Protein AF-A0AAV2TYH2-F1 (afdb_monomer_lite)

Sequence (175 aa):
MENHRVNGSSSYKFKSDSSIKLTSTITSRAVRVLGLIITVLILGEYVLPILYYYNWDVPARRQNYDEMRILLLSDPHVEGYSPALHHLNYILQYDSDRYLRDNFRRAVSEVDPELVVILDDLLDRGSIATDKEFVDSCARFREIFLTSHNVPVFEMRSKVTSTTQFLVFS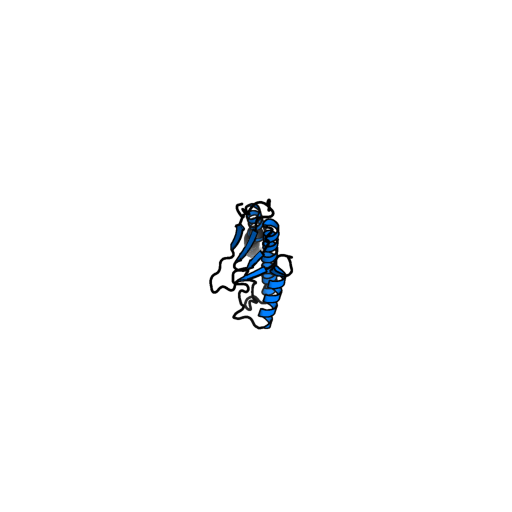YSGGQ

Organism: Calicophoron daubneyi (NCBI:txid300641)

Foldseek 3Di:
DDDDDDDPDDDPPPVVVVVVVVVVVVVVVVVVVVVVVVVVCCCVLPVVVVVCLVVPPADADDPDPQKAKEKEWEALAQEFADPVPNVCRVVVNVSSLVSSLVVVVSVCVGRVHQEYEYADHQHPQCPPDDPVRNVVSVVSSCVRHPPPDPHHYHYHYDDDDDDGDIDMDIDHDDD

Secondary structure (DSSP, 8-state):
----------SSSHHHHHHHHHHHHHHHHHHHHHHHHHHHHHIIIIIHHHHHHHT--PPPS---TTEEEEEEE----B----GGGHHHHHHHHHHHHHHHHHHHHHHHHHH--SEEEE-S--BTTTTT--HHHHHHHHHHHHHHHTSS-SS-EEE----S-----EEEEEEE---

Radius of gyration: 28.84 Å; chains: 1; bounding box: 106×51×61 Å

Structure (mmCIF, N/CA/C/O backbone):
data_AF-A0AAV2TYH2-F1
#
_entry.id   AF-A0AAV2TYH2-F1
#
loop_
_atom_site.group_PDB
_atom_site.id
_atom_site.type_symbol
_atom_site.label_atom_id
_atom_site.label_alt_id
_atom_site.label_comp_id
_atom_site.label_asym_id
_atom_site.label_entity_id
_atom_site.label_seq_id
_atom_site.pdbx_PDB_ins_code
_atom_site.Cartn_x
_atom_site.Cartn_y
_atom_site.Cartn_z
_atom_site.occupancy
_atom_site.B_iso_or_equiv
_atom_site.auth_seq_id
_atom_site.auth_comp_id
_atom_site.auth_asym_id
_atom_site.auth_atom_id
_atom_site.pdbx_PDB_model_num
ATOM 1 N N . MET A 1 1 ? 78.347 35.132 -35.356 1.00 42.09 1 MET A N 1
ATOM 2 C CA . MET A 1 1 ? 76.994 35.711 -35.494 1.00 42.09 1 MET A CA 1
ATOM 3 C C . MET A 1 1 ? 76.192 34.677 -36.267 1.00 42.09 1 MET A C 1
ATOM 5 O O . MET A 1 1 ? 76.658 34.294 -37.322 1.00 42.09 1 MET A O 1
ATOM 9 N N . GLU A 1 2 ? 75.107 34.063 -35.820 1.00 41.19 2 GLU A N 1
ATOM 10 C CA . GLU A 1 2 ? 74.202 34.281 -34.695 1.00 41.19 2 GLU A CA 1
ATOM 11 C C . GLU A 1 2 ? 73.329 33.007 -34.623 1.00 41.19 2 GLU A C 1
ATOM 13 O O . GLU A 1 2 ? 72.827 32.545 -35.645 1.00 41.19 2 GLU A O 1
ATOM 18 N N . ASN A 1 3 ? 73.225 32.374 -33.450 1.00 41.84 3 ASN A N 1
ATOM 19 C CA . ASN A 1 3 ? 72.421 31.163 -33.250 1.00 41.84 3 ASN A CA 1
ATOM 20 C C . ASN A 1 3 ? 70.962 31.565 -32.986 1.00 41.84 3 ASN A C 1
ATOM 22 O O . ASN A 1 3 ? 70.637 31.982 -31.874 1.00 41.84 3 ASN A O 1
ATOM 26 N N . HIS A 1 4 ? 70.069 31.396 -33.962 1.00 46.09 4 HIS A N 1
ATOM 27 C CA . HIS A 1 4 ? 68.630 31.555 -33.738 1.00 46.09 4 HIS A CA 1
ATOM 28 C C . HIS A 1 4 ? 68.007 30.265 -33.193 1.00 46.09 4 HI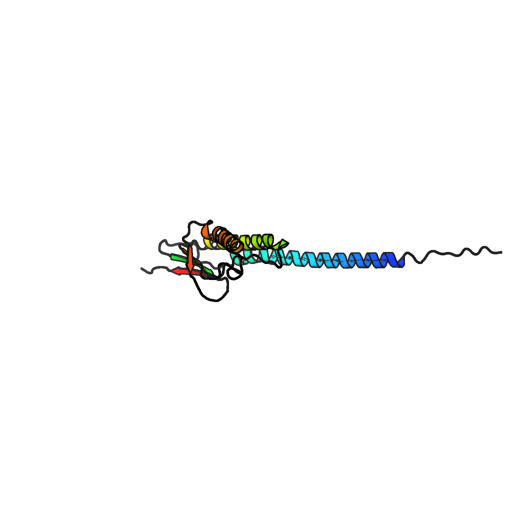S A C 1
ATOM 30 O O . HIS A 1 4 ? 67.727 29.309 -33.912 1.00 46.09 4 HIS A O 1
ATOM 36 N N . ARG A 1 5 ? 67.772 30.261 -31.879 1.00 46.81 5 ARG A N 1
ATOM 37 C CA . ARG A 1 5 ? 67.006 29.243 -31.155 1.00 46.81 5 ARG A CA 1
ATOM 38 C C . ARG A 1 5 ? 65.519 29.607 -31.240 1.00 46.81 5 ARG A C 1
ATOM 40 O O . ARG A 1 5 ? 65.080 30.553 -30.591 1.00 46.81 5 ARG A O 1
ATOM 47 N N . VAL A 1 6 ? 64.744 28.883 -32.047 1.00 54.19 6 VAL A N 1
ATOM 48 C CA . VAL A 1 6 ? 63.282 29.042 -32.109 1.00 54.19 6 VAL A CA 1
ATOM 49 C C . VAL A 1 6 ? 62.657 28.324 -30.909 1.00 54.19 6 VAL A C 1
ATOM 51 O O . VAL A 1 6 ? 62.692 27.100 -30.806 1.00 54.19 6 VAL A O 1
ATOM 54 N N . ASN A 1 7 ? 62.109 29.107 -29.979 1.00 45.06 7 ASN A N 1
ATOM 55 C CA . ASN A 1 7 ? 61.348 28.641 -28.820 1.00 45.06 7 ASN A CA 1
ATOM 56 C C . ASN A 1 7 ? 59.949 28.184 -29.267 1.00 45.06 7 ASN A C 1
ATOM 58 O O . ASN A 1 7 ? 59.073 29.007 -29.526 1.00 45.06 7 ASN A O 1
ATOM 62 N N . GLY A 1 8 ? 59.727 26.872 -29.342 1.00 55.72 8 GLY A N 1
ATOM 63 C CA . GLY A 1 8 ? 58.424 26.270 -29.624 1.00 55.72 8 GLY A CA 1
ATOM 64 C C . GLY A 1 8 ? 57.860 25.546 -28.405 1.00 55.72 8 GLY A C 1
ATOM 65 O O . GLY A 1 8 ? 57.992 24.333 -28.300 1.00 55.72 8 GLY A O 1
ATOM 66 N N . SER A 1 9 ? 57.214 26.262 -27.481 1.00 52.91 9 SER A N 1
ATOM 67 C CA . SER A 1 9 ? 56.477 25.623 -26.379 1.00 52.91 9 SER A CA 1
ATOM 68 C C . SER A 1 9 ? 55.390 26.534 -25.798 1.00 52.91 9 SER A C 1
ATOM 70 O O . SER A 1 9 ? 55.574 27.124 -24.737 1.00 52.91 9 SER A O 1
ATOM 72 N N . SER A 1 10 ? 54.242 26.673 -26.473 1.00 51.41 10 SER A N 1
ATOM 73 C CA . SER A 1 10 ? 53.087 27.355 -25.850 1.00 51.41 10 SER A CA 1
ATOM 74 C C . SER A 1 10 ? 51.690 26.906 -26.312 1.00 51.41 10 SER A C 1
ATOM 76 O O . SER A 1 10 ? 50.704 27.557 -25.990 1.00 51.41 10 SER A O 1
ATOM 78 N N . SER A 1 11 ? 51.539 25.790 -27.038 1.00 51.59 11 SER A N 1
ATOM 79 C CA . SER A 1 11 ? 50.215 25.427 -27.596 1.00 51.59 11 SER A CA 1
ATOM 80 C C . SER A 1 11 ? 49.452 24.317 -26.846 1.00 51.59 11 SER A C 1
ATOM 82 O O . SER A 1 11 ? 48.252 24.157 -27.042 1.00 51.59 11 SER A O 1
ATOM 84 N N . TYR A 1 12 ? 50.081 23.590 -25.912 1.00 50.28 12 TYR A N 1
ATOM 85 C CA . TYR A 1 12 ? 49.449 22.414 -25.278 1.00 50.28 12 TYR A CA 1
ATOM 86 C C . TYR A 1 12 ? 48.781 22.662 -23.911 1.00 50.28 12 TYR A C 1
ATOM 88 O O . TYR A 1 12 ? 48.042 21.803 -23.437 1.00 50.28 12 TYR A O 1
ATOM 96 N N . LYS A 1 13 ? 48.979 23.821 -23.264 1.00 48.28 13 LYS A N 1
ATOM 97 C CA . LYS A 1 13 ? 48.434 24.079 -21.909 1.00 48.28 13 LYS A CA 1
ATOM 98 C C . LYS A 1 13 ? 46.996 24.612 -21.882 1.00 48.28 13 LYS A C 1
ATOM 100 O O . LYS A 1 13 ? 46.271 24.344 -20.932 1.00 48.28 13 LYS A O 1
ATOM 105 N N . PHE A 1 14 ? 46.545 25.311 -22.924 1.00 50.88 14 PHE A N 1
ATOM 106 C CA . PHE A 1 14 ? 45.249 26.008 -22.892 1.00 50.88 14 PHE A CA 1
ATOM 107 C C . PHE A 1 14 ? 44.027 25.074 -23.041 1.00 50.88 14 PHE A C 1
ATOM 109 O O . PHE A 1 14 ? 42.951 25.350 -22.507 1.00 50.88 14 PHE A O 1
ATOM 116 N N . LYS A 1 15 ? 44.186 23.929 -23.721 1.00 49.12 15 LYS A N 1
ATOM 117 C CA . LYS A 1 15 ? 43.097 22.958 -23.953 1.00 49.12 15 LYS A CA 1
ATOM 118 C C . LYS A 1 15 ? 42.864 22.002 -22.769 1.00 49.12 15 LYS A C 1
ATOM 120 O O . LYS A 1 15 ? 41.757 21.497 -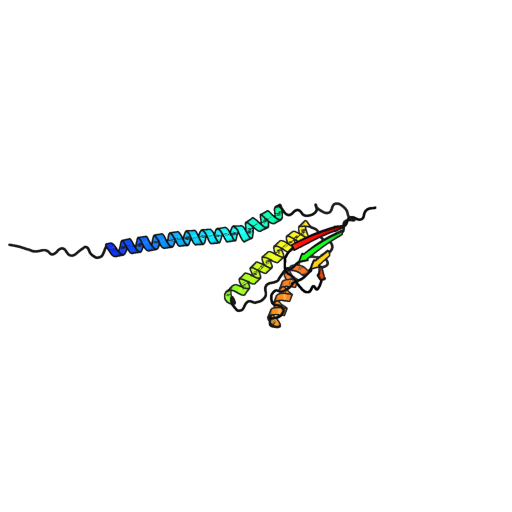22.596 1.00 49.12 15 LYS A O 1
ATOM 125 N N . SER A 1 16 ? 43.888 21.784 -21.939 1.00 57.22 16 SER A N 1
ATOM 126 C CA . SER A 1 16 ? 43.819 20.901 -20.765 1.00 57.22 16 SER A CA 1
ATOM 127 C C . SER A 1 16 ? 43.027 21.540 -19.619 1.00 57.22 16 SER A C 1
ATOM 129 O O . SER A 1 16 ? 42.075 20.946 -19.122 1.00 57.22 16 SER A O 1
ATOM 131 N N . ASP A 1 17 ? 43.347 22.782 -19.247 1.00 60.91 17 ASP A N 1
ATOM 132 C CA . ASP A 1 17 ? 42.703 23.455 -18.106 1.00 60.91 17 ASP A CA 1
ATOM 133 C C . ASP A 1 17 ? 41.228 23.792 -18.346 1.00 60.91 17 ASP A C 1
ATOM 135 O O . ASP A 1 17 ? 40.415 23.745 -17.422 1.00 60.91 17 ASP A O 1
ATOM 139 N N . SER A 1 18 ? 40.861 24.117 -19.587 1.00 61.84 18 SER A N 1
ATOM 140 C CA . SER A 1 18 ? 39.469 24.390 -19.965 1.00 61.84 18 SER A CA 1
ATOM 141 C C . SER A 1 18 ? 38.606 23.127 -19.904 1.00 61.84 18 SER A C 1
ATOM 143 O O . SER A 1 18 ? 37.495 23.171 -19.375 1.00 61.84 18 SER A O 1
ATOM 145 N N . SER A 1 19 ? 39.142 21.989 -20.351 1.00 61.09 19 SER A N 1
ATOM 146 C CA . SER A 1 19 ? 38.455 20.694 -20.290 1.00 61.09 19 SER A CA 1
ATOM 147 C C . SER A 1 19 ? 38.279 20.208 -18.846 1.00 61.09 19 SER A C 1
ATOM 149 O O . SER A 1 19 ? 37.184 19.794 -18.476 1.00 61.09 19 SER A O 1
ATOM 151 N N . ILE A 1 20 ? 39.309 20.343 -18.001 1.00 66.56 20 ILE A N 1
ATOM 152 C CA . ILE A 1 20 ? 39.271 19.921 -16.587 1.00 66.56 20 ILE A CA 1
ATOM 153 C C . ILE A 1 20 ? 38.283 20.769 -15.764 1.00 66.56 20 ILE A C 1
ATOM 155 O O . ILE A 1 20 ? 37.543 20.237 -14.930 1.00 66.56 20 ILE A O 1
ATOM 159 N N . LYS A 1 21 ? 38.222 22.087 -16.006 1.00 65.50 21 LYS A N 1
ATOM 160 C CA . LYS A 1 21 ? 37.253 22.984 -15.345 1.00 65.50 21 LYS A CA 1
ATOM 161 C C . LYS A 1 21 ? 35.813 22.707 -15.775 1.00 65.50 21 LYS A C 1
ATOM 163 O O . LYS A 1 21 ? 34.894 22.803 -14.959 1.00 65.50 21 LYS A O 1
ATOM 168 N N . LEU A 1 22 ? 35.608 22.350 -17.042 1.00 68.56 22 LEU A N 1
ATOM 169 C CA . LEU A 1 22 ? 34.289 21.995 -17.554 1.00 68.56 22 LEU A CA 1
ATOM 170 C C . LEU A 1 22 ? 33.797 20.678 -16.938 1.00 68.56 22 LEU A C 1
ATOM 172 O O . LEU A 1 22 ? 32.666 20.623 -16.455 1.00 68.56 22 LEU A O 1
ATOM 176 N N . THR A 1 23 ? 34.652 19.652 -16.862 1.00 70.44 23 THR A N 1
ATOM 177 C CA . THR A 1 23 ? 34.291 18.362 -16.255 1.00 70.44 23 THR A CA 1
ATOM 178 C C . THR A 1 23 ? 33.983 18.489 -14.766 1.00 70.44 23 THR A C 1
ATOM 180 O O . THR A 1 23 ? 32.978 17.953 -14.317 1.00 70.44 23 THR A O 1
ATOM 183 N N . SER A 1 24 ? 34.764 19.251 -13.991 1.00 72.56 24 SER A N 1
ATOM 184 C CA . SER A 1 24 ? 34.498 19.426 -12.552 1.00 72.56 24 SER A CA 1
ATOM 185 C C . SER A 1 24 ? 33.211 20.217 -12.276 1.00 72.56 24 SER A C 1
ATOM 187 O O . SER A 1 24 ? 32.465 19.904 -11.342 1.00 72.56 24 SER A O 1
ATOM 189 N N . THR A 1 25 ? 32.887 21.196 -13.126 1.00 69.06 25 THR A N 1
ATOM 190 C CA . THR A 1 25 ? 31.633 21.958 -13.030 1.00 69.06 25 THR A CA 1
ATOM 191 C C . THR A 1 25 ? 30.423 21.095 -13.396 1.00 69.06 25 THR A C 1
ATOM 193 O O . THR A 1 25 ? 29.410 21.139 -12.703 1.00 69.06 25 THR A O 1
ATOM 196 N N . ILE A 1 26 ? 30.513 20.261 -14.436 1.00 74.44 26 ILE A N 1
ATOM 197 C CA . ILE A 1 26 ? 29.437 19.327 -14.804 1.00 74.44 26 ILE A CA 1
ATOM 198 C C . ILE A 1 26 ? 29.229 18.285 -13.700 1.00 74.44 26 ILE A C 1
ATOM 200 O O . ILE A 1 26 ? 28.095 18.090 -13.262 1.00 74.44 26 ILE A O 1
ATOM 204 N N . THR A 1 27 ? 30.304 17.689 -13.178 1.00 81.06 27 THR A N 1
ATOM 205 C CA . THR A 1 27 ? 30.229 16.716 -12.079 1.00 81.06 27 THR A CA 1
ATOM 206 C C . THR A 1 27 ? 29.598 17.328 -10.828 1.00 81.06 27 THR A C 1
ATOM 208 O O . THR A 1 27 ? 28.710 16.726 -10.233 1.00 81.06 27 THR A O 1
ATOM 211 N N . SER A 1 28 ? 29.970 18.556 -10.449 1.00 79.19 28 SER A N 1
ATOM 212 C CA . SER A 1 28 ? 29.369 19.222 -9.281 1.00 79.19 28 SER A CA 1
ATOM 213 C C . SER A 1 28 ? 27.882 19.550 -9.463 1.00 79.19 28 SER A C 1
ATOM 215 O O . SER A 1 28 ? 27.116 19.456 -8.503 1.00 79.19 28 SER A O 1
ATOM 217 N N . ARG A 1 29 ? 27.435 19.882 -10.682 1.00 85.75 29 ARG A N 1
ATOM 218 C CA . ARG A 1 29 ? 26.006 20.065 -10.990 1.00 85.75 29 ARG A CA 1
ATOM 219 C C . ARG A 1 29 ? 25.253 18.737 -10.930 1.00 85.75 29 ARG A C 1
ATOM 221 O O . ARG A 1 29 ? 24.192 18.690 -10.319 1.00 85.75 29 ARG A O 1
ATOM 228 N N . ALA A 1 30 ? 25.818 17.669 -11.489 1.00 86.69 30 ALA A N 1
ATOM 229 C CA . ALA A 1 30 ? 25.224 16.334 -11.457 1.00 86.69 30 ALA A CA 1
ATOM 230 C C . ALA A 1 30 ? 25.067 15.804 -10.022 1.00 86.69 30 ALA A C 1
ATOM 232 O O . ALA A 1 30 ? 24.000 15.315 -9.670 1.00 86.69 30 ALA A O 1
ATOM 233 N N . VAL A 1 31 ? 26.078 15.982 -9.165 1.00 91.38 31 VAL A N 1
ATOM 234 C CA . VAL A 1 31 ? 26.012 15.589 -7.745 1.00 91.38 31 VAL A CA 1
ATOM 235 C C . VAL A 1 31 ? 24.916 16.352 -6.999 1.00 91.38 31 VAL A C 1
ATOM 237 O O . VAL A 1 31 ? 24.194 15.757 -6.206 1.00 91.38 31 VAL A O 1
ATOM 240 N N . ARG A 1 32 ? 24.738 17.651 -7.273 1.00 92.31 32 ARG A N 1
ATOM 241 C CA . ARG A 1 32 ? 23.647 18.439 -6.671 1.00 92.31 32 ARG A CA 1
ATOM 242 C C . ARG A 1 32 ? 22.271 17.952 -7.117 1.00 92.31 32 ARG A C 1
ATOM 244 O O . ARG A 1 32 ? 21.381 17.833 -6.284 1.00 92.31 32 ARG A O 1
ATOM 251 N N . VAL A 1 33 ? 22.104 17.657 -8.407 1.00 93.06 33 VAL A N 1
ATOM 252 C CA . VAL A 1 33 ? 20.843 17.120 -8.942 1.00 93.06 33 VAL A CA 1
ATOM 253 C C . VAL A 1 33 ? 20.545 15.752 -8.335 1.00 93.06 33 VAL A C 1
ATOM 255 O O . VAL A 1 33 ? 19.439 15.530 -7.856 1.00 93.06 33 VAL A O 1
ATOM 258 N N . LEU A 1 34 ? 21.539 14.865 -8.276 1.00 93.50 34 LEU A N 1
ATOM 259 C CA . LEU A 1 34 ? 21.393 13.554 -7.650 1.00 93.50 34 LEU A CA 1
ATOM 260 C C . LEU A 1 34 ? 21.034 13.678 -6.163 1.00 93.50 34 LEU A C 1
ATOM 262 O O . LEU A 1 34 ? 20.129 12.997 -5.693 1.00 93.50 34 LEU A O 1
ATOM 266 N N . GLY A 1 35 ? 21.686 14.591 -5.438 1.00 94.69 35 GLY A N 1
ATOM 267 C CA . GLY A 1 35 ? 21.367 14.876 -4.040 1.00 94.69 35 GLY A CA 1
ATOM 268 C C . GLY A 1 35 ? 19.934 15.377 -3.847 1.00 94.69 35 GLY A C 1
ATOM 269 O O . GLY A 1 35 ? 19.264 14.950 -2.908 1.00 94.69 35 GLY A O 1
ATOM 270 N N . LEU A 1 36 ? 19.429 16.220 -4.755 1.00 94.25 36 LEU A N 1
ATOM 271 C CA . LEU A 1 36 ? 18.034 16.672 -4.733 1.00 94.25 36 LEU A CA 1
ATOM 272 C C . LEU A 1 36 ? 17.060 15.518 -4.980 1.00 94.25 36 LEU A C 1
ATOM 274 O O . LEU A 1 36 ? 16.097 15.387 -4.234 1.00 94.25 36 LEU A O 1
ATOM 278 N N . ILE A 1 37 ? 17.328 14.659 -5.967 1.00 93.44 37 ILE A N 1
ATOM 279 C CA . ILE A 1 37 ? 16.491 13.483 -6.253 1.00 93.44 37 ILE A CA 1
ATOM 280 C C . ILE A 1 37 ? 16.428 12.565 -5.028 1.00 93.44 37 ILE A C 1
ATOM 282 O O . ILE A 1 37 ? 15.339 12.206 -4.593 1.00 93.44 37 ILE A O 1
ATOM 286 N N . ILE A 1 38 ? 17.576 12.244 -4.425 1.00 92.88 38 ILE A N 1
ATOM 287 C CA . ILE A 1 38 ? 17.637 11.406 -3.218 1.00 92.88 38 ILE A CA 1
ATOM 288 C C . ILE A 1 38 ? 16.854 12.051 -2.070 1.00 92.88 38 ILE A C 1
ATOM 290 O O . ILE A 1 38 ? 16.104 11.370 -1.378 1.00 92.88 38 ILE A O 1
ATOM 294 N N . THR A 1 39 ? 16.985 13.366 -1.890 1.00 93.06 39 THR A N 1
ATOM 295 C CA . THR A 1 39 ? 16.242 14.098 -0.856 1.00 93.06 39 THR A CA 1
ATOM 296 C C . THR A 1 39 ? 14.734 13.997 -1.074 1.00 93.06 39 THR A C 1
ATOM 298 O O . THR A 1 39 ? 14.006 13.707 -0.131 1.00 93.06 39 THR A O 1
ATOM 301 N N . VAL A 1 40 ? 14.261 14.191 -2.308 1.00 92.50 40 VAL A N 1
ATOM 302 C CA . VAL A 1 40 ? 12.835 14.076 -2.650 1.00 92.50 40 VAL A CA 1
ATOM 303 C C . VAL A 1 40 ? 12.320 12.661 -2.395 1.00 92.50 40 VAL A C 1
ATOM 305 O O . VAL A 1 40 ? 11.255 12.518 -1.804 1.00 92.50 40 VAL A O 1
ATOM 308 N N . LEU A 1 41 ? 13.085 11.630 -2.764 1.00 89.00 41 LEU A N 1
ATOM 309 C CA . LEU A 1 41 ? 12.710 10.236 -2.510 1.00 89.00 41 LEU A CA 1
ATOM 310 C C . LEU A 1 41 ? 12.602 9.942 -1.010 1.00 89.00 41 LEU A C 1
ATOM 312 O O . LEU A 1 41 ? 11.622 9.354 -0.574 1.00 89.00 41 LEU A O 1
ATOM 316 N N . ILE A 1 42 ? 13.559 10.402 -0.198 1.00 89.81 42 ILE A N 1
ATOM 317 C CA . ILE A 1 42 ? 13.508 10.216 1.261 1.00 89.81 42 ILE A CA 1
ATOM 318 C C . ILE A 1 42 ? 12.305 10.949 1.866 1.00 89.81 42 ILE A C 1
ATOM 320 O O . ILE A 1 42 ? 11.620 10.407 2.736 1.00 89.81 42 ILE A O 1
ATOM 324 N N . LEU A 1 43 ? 12.039 12.177 1.413 1.00 90.56 43 LEU A N 1
ATOM 325 C CA . LEU A 1 43 ? 10.901 12.956 1.889 1.00 90.56 43 LEU A CA 1
ATOM 326 C C . LEU A 1 43 ? 9.572 12.275 1.546 1.00 90.56 43 LEU A C 1
ATOM 328 O O . LEU A 1 43 ? 8.721 12.150 2.424 1.00 90.56 43 LEU A O 1
ATOM 332 N N . GLY A 1 44 ? 9.413 11.825 0.301 1.00 85.31 44 GLY A N 1
ATOM 333 C CA . GLY A 1 44 ? 8.195 11.181 -0.183 1.00 85.31 44 GLY A CA 1
ATOM 334 C C . GLY A 1 44 ? 7.941 9.810 0.438 1.00 85.31 44 GLY A C 1
ATOM 335 O O . GLY A 1 44 ? 6.829 9.549 0.877 1.00 85.31 44 GLY A O 1
ATOM 336 N N . GLU A 1 45 ? 8.970 8.969 0.520 1.00 82.88 45 GLU A N 1
ATOM 337 C CA . GLU A 1 45 ? 8.819 7.560 0.902 1.00 82.88 45 GLU A CA 1
ATOM 338 C C . GLU A 1 45 ? 8.802 7.350 2.419 1.00 82.88 45 GLU A C 1
ATOM 340 O O . GLU A 1 45 ? 8.114 6.476 2.938 1.00 82.88 45 GLU A O 1
ATOM 345 N N . TYR A 1 46 ? 9.553 8.165 3.164 1.00 84.69 46 TYR A N 1
ATOM 346 C CA . TYR A 1 46 ? 9.727 7.955 4.601 1.00 84.69 46 TYR A CA 1
ATOM 347 C C . TYR A 1 46 ? 9.122 9.078 5.427 1.00 84.69 46 TYR A C 1
ATOM 349 O O . TYR A 1 46 ? 8.349 8.815 6.346 1.00 84.69 46 TYR A O 1
ATOM 357 N N . VAL A 1 47 ? 9.454 10.335 5.128 1.00 87.25 47 VAL A N 1
ATOM 358 C CA . VAL A 1 47 ? 9.076 11.447 6.011 1.00 87.25 47 VAL A CA 1
ATOM 359 C C . VAL A 1 47 ? 7.577 11.721 5.944 1.00 87.25 47 VAL A C 1
ATOM 361 O O . VAL A 1 47 ? 6.929 11.761 6.987 1.00 87.25 47 VAL A O 1
ATOM 364 N N . LEU A 1 48 ? 7.011 11.875 4.744 1.00 87.56 48 LEU A N 1
ATOM 365 C CA . LEU A 1 48 ? 5.588 12.174 4.587 1.00 87.56 48 LEU A CA 1
ATOM 366 C C . LEU A 1 48 ? 4.689 11.069 5.162 1.00 87.56 48 LEU A C 1
ATOM 368 O O . LEU A 1 48 ? 3.835 11.416 5.974 1.00 87.56 48 LEU A O 1
ATOM 372 N N . PRO A 1 49 ? 4.871 9.767 4.861 1.00 82.94 49 PRO A N 1
ATOM 373 C CA . PRO A 1 49 ? 3.986 8.728 5.388 1.00 82.94 49 PRO A CA 1
ATOM 374 C C . PRO A 1 49 ? 4.045 8.622 6.911 1.00 82.94 49 PRO A C 1
ATOM 376 O O . PRO A 1 49 ? 3.027 8.396 7.558 1.00 82.94 49 PRO A O 1
ATOM 379 N N . ILE A 1 50 ? 5.224 8.830 7.505 1.00 84.81 50 ILE A N 1
ATOM 380 C CA . ILE A 1 50 ? 5.379 8.861 8.962 1.00 84.81 50 ILE A CA 1
ATOM 381 C C . ILE A 1 50 ? 4.649 10.070 9.557 1.00 84.81 50 ILE A C 1
ATOM 383 O O . ILE A 1 50 ? 3.919 9.922 10.534 1.00 84.81 50 ILE A O 1
ATOM 387 N N . LEU A 1 51 ? 4.809 11.260 8.973 1.00 86.56 51 LEU A N 1
ATOM 388 C CA . LEU A 1 51 ? 4.113 12.459 9.440 1.00 86.56 51 LEU A CA 1
ATOM 389 C C . LEU A 1 51 ? 2.596 12.331 9.293 1.00 86.56 51 LEU A C 1
ATOM 391 O O . LEU A 1 51 ? 1.878 12.686 10.223 1.00 86.56 51 LEU A O 1
ATOM 395 N N . TYR A 1 52 ? 2.107 11.819 8.163 1.00 85.50 52 TYR A N 1
ATOM 396 C CA . TYR A 1 52 ? 0.681 11.572 7.961 1.00 85.50 52 TYR A CA 1
ATOM 397 C C . TYR A 1 52 ? 0.145 10.570 8.971 1.00 85.50 52 TYR A C 1
ATOM 399 O O . TYR A 1 52 ? -0.897 10.829 9.552 1.00 85.50 52 TYR A O 1
ATOM 407 N N . TYR A 1 53 ? 0.881 9.492 9.243 1.00 82.69 53 TYR A N 1
ATOM 408 C CA . TYR A 1 53 ? 0.513 8.521 10.269 1.00 82.69 53 TYR A CA 1
ATOM 409 C C . TYR A 1 53 ? 0.408 9.157 11.665 1.00 82.69 53 TYR A C 1
ATOM 411 O O . TYR A 1 53 ? -0.581 8.938 12.353 1.00 82.69 53 TYR A O 1
ATOM 419 N N . TYR A 1 54 ? 1.362 10.001 12.075 1.00 83.31 54 TYR A N 1
ATOM 420 C CA . TYR A 1 54 ? 1.289 10.675 13.382 1.00 83.31 54 TYR A CA 1
ATOM 421 C C . TYR A 1 54 ? 0.192 11.738 13.482 1.00 83.31 54 TYR A C 1
ATOM 423 O O . TYR A 1 54 ? -0.288 12.011 14.578 1.00 83.31 54 TYR A O 1
ATOM 431 N N . ASN A 1 55 ? -0.181 12.358 12.362 1.00 85.12 55 ASN A N 1
ATOM 432 C CA . ASN A 1 55 ? -1.282 13.321 12.300 1.00 85.12 55 ASN A CA 1
ATOM 433 C C . ASN A 1 55 ? -2.608 12.661 11.903 1.00 85.12 55 ASN A C 1
ATOM 435 O O . ASN A 1 55 ? -3.583 13.367 11.639 1.00 85.12 55 ASN A O 1
ATOM 439 N N . TRP A 1 56 ? -2.646 11.331 11.804 1.00 83.56 56 TRP A N 1
ATOM 440 C CA . TRP A 1 56 ? -3.846 10.625 11.407 1.00 83.56 56 TRP A CA 1
ATOM 441 C C . TRP A 1 56 ? -4.845 10.662 12.560 1.00 83.56 56 TRP A C 1
ATOM 443 O O . TRP A 1 56 ? -4.683 9.982 13.571 1.00 83.56 56 TRP A O 1
ATOM 453 N N . ASP A 1 57 ? -5.882 11.479 12.396 1.00 81.56 57 ASP A N 1
ATOM 454 C CA . ASP A 1 57 ? -6.987 11.587 13.343 1.00 81.56 57 ASP A CA 1
ATOM 455 C C . ASP A 1 57 ? -7.925 10.378 13.199 1.00 81.56 57 ASP A C 1
ATOM 457 O O . ASP A 1 57 ? -8.932 10.410 12.488 1.00 81.56 57 ASP A O 1
ATOM 461 N N . VAL A 1 58 ? -7.528 9.260 13.806 1.00 79.69 58 VAL A N 1
ATOM 462 C CA . VAL A 1 58 ? -8.359 8.059 13.935 1.00 79.69 58 VAL A CA 1
ATOM 463 C C . VAL A 1 58 ? -9.101 8.064 15.271 1.00 79.69 58 VAL A C 1
ATOM 465 O O . VAL A 1 58 ? -8.566 8.554 16.271 1.00 79.69 58 VAL A O 1
ATOM 468 N N . PRO A 1 59 ? -10.314 7.480 15.336 1.00 72.81 59 PRO A N 1
ATOM 469 C CA . PRO A 1 59 ? -11.027 7.323 16.595 1.00 72.81 59 PRO A CA 1
ATOM 470 C C . PRO A 1 59 ? -10.128 6.664 17.642 1.00 72.81 59 PRO A C 1
ATOM 472 O O . PRO A 1 59 ? -9.559 5.595 17.394 1.00 72.81 59 PRO A O 1
ATOM 475 N N . ALA A 1 60 ? -10.017 7.302 18.812 1.00 70.81 60 ALA A N 1
ATOM 476 C CA . ALA A 1 60 ? -9.198 6.819 19.921 1.00 70.81 60 ALA A CA 1
ATOM 477 C C . ALA A 1 60 ? -9.453 5.331 20.189 1.00 70.81 60 ALA A C 1
ATOM 479 O O . ALA A 1 60 ? -10.565 4.849 19.980 1.00 70.81 60 ALA A O 1
ATOM 480 N N . ARG A 1 61 ? -8.430 4.607 20.659 1.00 70.06 61 ARG A N 1
ATOM 481 C CA . ARG A 1 61 ? -8.477 3.157 20.908 1.00 70.06 61 ARG A CA 1
ATOM 482 C C . ARG A 1 61 ? -9.798 2.720 21.549 1.00 70.06 61 ARG A C 1
ATOM 484 O O . ARG A 1 61 ? -10.232 3.356 22.509 1.00 70.06 61 ARG A O 1
ATOM 491 N N . ARG A 1 62 ? -10.401 1.644 21.027 1.00 70.44 62 ARG A N 1
ATOM 492 C CA . ARG A 1 62 ? -11.711 1.115 21.446 1.00 70.44 62 ARG A CA 1
ATOM 493 C C . ARG A 1 62 ? -11.835 1.100 22.969 1.00 70.44 62 ARG A C 1
ATOM 495 O O . ARG A 1 62 ? -11.087 0.401 23.651 1.00 70.44 62 ARG A O 1
ATOM 502 N N . GLN A 1 63 ? -12.753 1.912 23.492 1.00 69.75 63 GLN A N 1
ATOM 503 C CA . GLN A 1 63 ? -12.987 2.026 24.938 1.00 69.75 63 GLN A CA 1
ATOM 504 C C . GLN A 1 63 ? -14.168 1.166 25.395 1.00 69.75 63 GLN A C 1
ATOM 506 O O . GLN A 1 63 ? -14.170 0.690 26.527 1.00 69.75 63 GLN A O 1
ATOM 511 N N . ASN A 1 64 ? -15.141 0.935 24.507 1.00 72.62 64 ASN A N 1
ATOM 512 C CA . ASN A 1 64 ? -16.366 0.197 24.794 1.00 72.62 64 ASN A CA 1
ATOM 513 C C . ASN A 1 64 ? -16.491 -1.047 23.908 1.00 72.62 64 ASN A C 1
ATOM 515 O O . ASN A 1 64 ? -16.209 -1.018 22.709 1.00 72.62 64 ASN A O 1
ATOM 519 N N . TYR A 1 65 ? -16.983 -2.136 24.496 1.00 72.06 65 TYR A N 1
ATOM 520 C CA . TYR A 1 65 ? -17.252 -3.383 23.775 1.00 72.06 65 TYR A CA 1
ATOM 521 C C . TYR A 1 65 ? -18.452 -3.282 22.814 1.00 72.06 65 TYR A C 1
ATOM 523 O O . TYR A 1 65 ? -18.565 -4.112 21.923 1.00 72.06 65 TYR A O 1
ATOM 531 N N . ASP A 1 66 ? -19.296 -2.253 22.945 1.00 80.19 66 ASP A N 1
ATOM 532 C CA . ASP A 1 66 ? -20.490 -2.028 22.104 1.00 80.19 66 ASP A CA 1
ATOM 533 C C . ASP A 1 66 ? -20.228 -1.124 20.878 1.00 80.19 66 ASP A C 1
ATOM 535 O O . ASP A 1 66 ? -21.143 -0.655 20.207 1.00 80.19 66 ASP A O 1
ATOM 539 N N . GLU A 1 67 ? -18.957 -0.828 20.599 1.00 79.88 67 GLU A N 1
ATOM 540 C CA . GLU A 1 67 ? -18.548 -0.042 19.436 1.00 79.88 67 GLU A CA 1
ATOM 541 C C . GLU A 1 67 ? -18.220 -0.961 18.255 1.00 79.88 67 GLU A C 1
ATOM 543 O O . GLU A 1 67 ? -17.292 -1.763 18.355 1.00 79.88 67 GLU A O 1
ATOM 548 N N . MET A 1 68 ? -18.924 -0.807 17.129 1.00 82.75 68 MET A N 1
ATOM 549 C CA . MET A 1 68 ? -18.568 -1.485 15.877 1.00 82.75 68 MET A CA 1
ATOM 550 C C . MET A 1 68 ? -17.642 -0.599 15.048 1.00 82.75 68 MET A C 1
ATOM 552 O O . MET A 1 68 ? -17.986 0.546 14.738 1.00 82.75 68 MET A O 1
ATOM 556 N N . ARG A 1 69 ? -16.491 -1.147 14.648 1.00 86.31 69 ARG A N 1
ATOM 557 C CA . ARG A 1 69 ? -15.495 -0.454 13.819 1.00 86.31 69 ARG A CA 1
ATOM 558 C C . ARG A 1 69 ? -15.345 -1.128 12.472 1.00 86.31 69 ARG A C 1
ATOM 560 O O . ARG A 1 69 ? -14.993 -2.305 12.395 1.00 86.31 69 ARG A O 1
ATOM 567 N N . ILE A 1 70 ? -15.574 -0.361 11.413 1.00 86.12 70 ILE A N 1
ATOM 568 C CA . ILE A 1 70 ? -15.435 -0.831 10.035 1.00 86.12 70 ILE A CA 1
ATOM 569 C C . ILE A 1 70 ? -14.347 -0.012 9.350 1.00 86.12 70 ILE A C 1
ATOM 571 O O . ILE A 1 70 ? -14.413 1.219 9.329 1.00 86.12 70 ILE A O 1
ATOM 575 N N . LEU A 1 71 ? -13.362 -0.703 8.775 1.00 88.00 71 LEU A N 1
ATOM 576 C CA . LEU A 1 71 ? -12.328 -0.096 7.944 1.00 88.00 71 LEU A CA 1
ATOM 577 C C . LEU A 1 71 ? -12.723 -0.225 6.475 1.00 88.00 71 LEU A C 1
ATOM 579 O O . LEU A 1 71 ? -12.773 -1.331 5.936 1.00 88.00 71 LEU A O 1
ATOM 583 N N . LEU A 1 72 ? -12.980 0.903 5.822 1.00 87.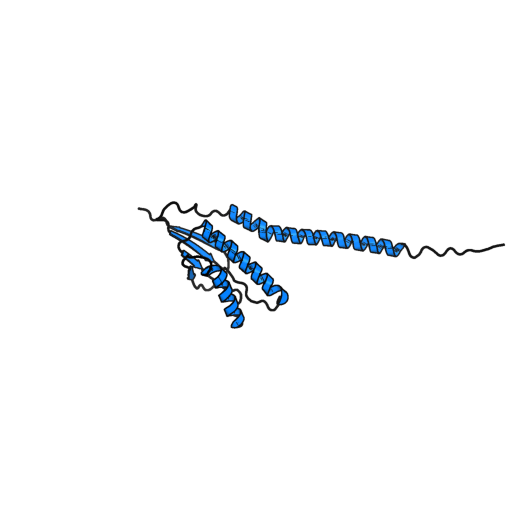25 72 LEU A N 1
ATOM 584 C CA . LEU A 1 72 ? -13.232 0.937 4.389 1.00 87.25 72 LEU A CA 1
ATOM 585 C C . LEU A 1 72 ? -11.935 1.209 3.635 1.00 87.25 72 LEU A C 1
ATOM 587 O O . LEU A 1 72 ? -11.282 2.229 3.856 1.00 87.25 72 LEU A O 1
ATOM 591 N N . LEU A 1 73 ? -11.584 0.293 2.740 1.00 86.12 73 LEU A N 1
ATOM 592 C CA . LEU A 1 73 ? -10.439 0.383 1.850 1.00 86.12 73 LEU A CA 1
ATOM 593 C C . LEU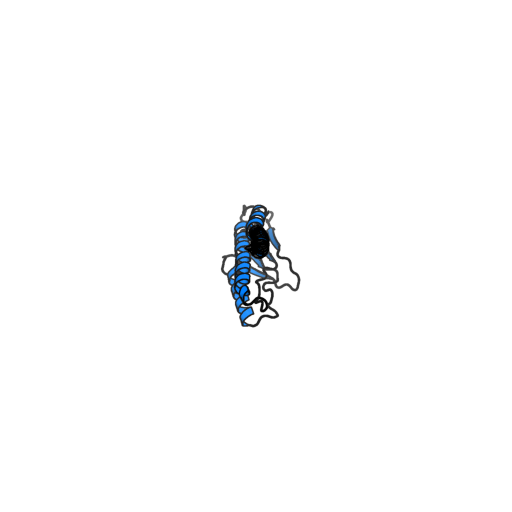 A 1 73 ? -10.937 0.707 0.441 1.00 86.12 73 LEU A C 1
ATOM 595 O O . LEU A 1 73 ? -11.531 -0.139 -0.223 1.00 86.12 73 LEU A O 1
ATOM 599 N N . SER A 1 74 ? -10.708 1.933 -0.011 1.00 82.44 74 SER A N 1
ATOM 600 C CA . SER A 1 74 ? -10.984 2.333 -1.392 1.00 82.44 74 SER A CA 1
ATOM 601 C C . SER A 1 74 ? -9.717 2.204 -2.232 1.00 82.44 74 SER A C 1
ATOM 603 O O . SER A 1 74 ? -8.668 2.647 -1.773 1.00 82.44 74 SER A O 1
ATOM 605 N N . ASP A 1 75 ? -9.825 1.641 -3.438 1.00 78.94 75 ASP A N 1
ATOM 606 C CA . ASP A 1 75 ? -8.801 1.709 -4.494 1.00 78.94 75 ASP A CA 1
ATOM 607 C C . ASP A 1 75 ? -7.380 1.296 -4.035 1.00 78.94 75 ASP A C 1
ATOM 609 O O . ASP A 1 75 ? -6.458 2.118 -4.028 1.00 78.94 75 ASP A O 1
ATOM 613 N N . PRO A 1 76 ? -7.182 0.046 -3.558 1.00 76.56 76 PRO A N 1
ATOM 614 C CA . PRO A 1 76 ? -5.861 -0.446 -3.174 1.00 76.56 76 PRO A CA 1
ATOM 615 C C . PRO A 1 76 ? -4.935 -0.686 -4.373 1.00 76.56 76 PRO A C 1
ATOM 617 O O . PRO A 1 76 ? -3.733 -0.797 -4.170 1.00 76.56 76 PRO A O 1
ATOM 620 N N . HIS A 1 77 ? -5.484 -0.795 -5.586 1.00 80.38 77 HIS A N 1
ATOM 621 C CA . HIS A 1 77 ? -4.786 -0.738 -6.868 1.00 80.38 77 HIS A CA 1
ATOM 622 C C . HIS A 1 77 ? -3.440 -1.481 -6.937 1.00 80.38 77 HIS A C 1
ATOM 624 O O . HIS A 1 77 ? -2.378 -0.887 -7.133 1.00 80.38 77 HIS A O 1
ATOM 630 N N . VAL A 1 78 ? -3.467 -2.813 -6.808 1.00 82.25 78 VAL A N 1
ATOM 631 C CA . VAL A 1 78 ? -2.250 -3.625 -6.964 1.00 82.25 78 VAL A CA 1
ATOM 632 C C . VAL A 1 78 ? -1.749 -3.509 -8.405 1.00 82.25 78 VAL A C 1
ATOM 634 O O . VAL A 1 78 ? -2.451 -3.871 -9.358 1.00 82.25 78 VAL A O 1
ATOM 637 N N . GLU A 1 79 ? -0.522 -3.007 -8.561 1.00 82.44 79 GLU A N 1
ATOM 638 C CA . GLU A 1 79 ? 0.064 -2.690 -9.865 1.00 82.44 79 GLU A CA 1
ATOM 639 C C . GLU A 1 79 ? 0.162 -3.919 -10.766 1.00 82.44 79 GLU A C 1
ATOM 641 O O . GLU A 1 79 ? 0.767 -4.926 -10.405 1.00 82.44 79 GLU A O 1
ATOM 646 N N . GLY A 1 80 ? -0.378 -3.833 -11.981 1.00 77.62 80 GLY A N 1
ATOM 647 C CA . GLY A 1 80 ? -0.215 -4.875 -12.994 1.00 77.62 80 GLY A CA 1
ATOM 648 C C . GLY A 1 80 ? 1.202 -4.935 -13.571 1.00 77.62 80 GLY A C 1
ATOM 649 O O . GLY A 1 80 ? 2.069 -4.120 -13.266 1.00 77.62 80 GLY A O 1
ATOM 650 N N . TYR A 1 81 ? 1.459 -5.909 -14.442 1.00 75.88 81 TYR A N 1
ATOM 651 C CA . TYR A 1 81 ? 2.703 -5.932 -15.211 1.00 75.88 81 TYR A CA 1
ATOM 652 C C . TYR A 1 81 ? 2.702 -4.829 -16.286 1.00 75.88 81 TYR A C 1
ATOM 654 O O . TYR A 1 81 ? 1.733 -4.667 -17.032 1.00 75.88 81 TYR A O 1
ATOM 662 N N . SER A 1 82 ? 3.801 -4.073 -16.378 1.00 74.88 82 SER A N 1
ATOM 663 C CA . SER A 1 82 ? 4.017 -3.021 -17.372 1.00 74.88 82 SER A CA 1
ATOM 664 C C . SER A 1 82 ? 5.101 -3.424 -18.383 1.00 74.88 82 SER A C 1
ATOM 666 O O . SER A 1 82 ? 6.293 -3.437 -18.051 1.00 74.88 82 SER A O 1
ATOM 668 N N . PRO A 1 83 ? 4.738 -3.682 -19.657 1.00 65.06 83 PRO A N 1
ATOM 669 C CA . PRO A 1 83 ? 5.699 -4.074 -20.689 1.00 65.06 83 PRO A CA 1
ATOM 670 C C . PRO A 1 83 ? 6.749 -2.993 -20.977 1.00 65.06 83 PRO A C 1
ATOM 672 O O . PRO A 1 83 ? 7.882 -3.306 -21.333 1.00 65.06 83 PRO A O 1
ATOM 675 N N . ALA A 1 84 ? 6.385 -1.718 -20.803 1.00 73.12 84 ALA A N 1
ATOM 676 C CA . ALA A 1 84 ? 7.264 -0.578 -21.060 1.00 73.12 84 ALA A CA 1
ATOM 677 C C . ALA A 1 84 ? 8.456 -0.506 -20.089 1.00 73.12 84 ALA A C 1
ATOM 679 O O . ALA A 1 84 ? 9.476 0.099 -20.410 1.00 73.12 84 ALA A O 1
ATOM 680 N N . LEU A 1 85 ? 8.335 -1.129 -18.913 1.00 75.88 85 LEU A N 1
ATOM 681 C CA . LEU A 1 85 ? 9.323 -1.080 -17.838 1.00 75.88 85 LEU A CA 1
ATOM 682 C C . LEU A 1 85 ? 9.765 -2.479 -17.402 1.00 75.88 85 LEU A C 1
ATOM 684 O O . LEU A 1 85 ? 10.116 -2.662 -16.242 1.00 75.88 85 LEU A O 1
ATOM 688 N N . HIS A 1 86 ? 9.790 -3.459 -18.312 1.00 77.06 86 HIS A N 1
ATOM 689 C CA . HIS A 1 86 ? 10.054 -4.874 -18.006 1.00 77.06 86 HIS A CA 1
ATOM 690 C C . HIS A 1 86 ? 11.172 -5.111 -16.969 1.00 77.06 86 HIS A C 1
ATOM 692 O O . HIS A 1 86 ? 10.980 -5.853 -16.009 1.00 77.06 86 HIS A O 1
ATOM 698 N N . HIS A 1 87 ? 12.318 -4.437 -17.118 1.00 80.56 87 HIS A N 1
ATOM 699 C CA . HIS A 1 87 ? 13.471 -4.601 -16.222 1.00 80.56 87 HIS A CA 1
ATOM 700 C C . HIS A 1 87 ? 13.275 -4.027 -14.812 1.00 80.56 87 HIS A C 1
ATOM 702 O O . HIS A 1 87 ? 13.907 -4.498 -13.872 1.00 80.56 87 HIS A O 1
ATOM 708 N N . LEU A 1 88 ? 12.428 -3.009 -14.661 1.00 84.12 88 LEU A N 1
ATOM 709 C CA . LEU A 1 88 ? 12.143 -2.359 -13.379 1.00 84.12 88 LEU A CA 1
ATOM 710 C C . LEU A 1 88 ? 10.815 -2.813 -12.777 1.00 84.12 88 LEU A C 1
ATOM 712 O O . LEU A 1 88 ? 10.573 -2.569 -11.602 1.00 84.12 88 LEU A O 1
ATOM 716 N N . ASN A 1 89 ? 9.979 -3.501 -13.553 1.00 83.88 89 ASN A N 1
ATOM 717 C CA . ASN A 1 89 ? 8.619 -3.849 -13.176 1.00 83.88 89 ASN A CA 1
ATOM 718 C C . ASN A 1 89 ? 8.553 -4.612 -11.849 1.00 83.88 89 ASN A C 1
ATOM 720 O O . ASN A 1 89 ? 7.731 -4.287 -11.008 1.00 83.88 89 ASN A O 1
ATOM 724 N N . TYR A 1 90 ? 9.452 -5.575 -11.630 1.00 83.94 90 TYR A N 1
ATOM 725 C CA . TYR A 1 90 ? 9.496 -6.317 -10.367 1.00 83.94 90 TYR A CA 1
ATOM 726 C C . TYR A 1 90 ? 9.840 -5.424 -9.167 1.00 83.94 90 TYR A C 1
ATOM 728 O O . TYR A 1 90 ? 9.286 -5.600 -8.088 1.00 83.94 90 TYR A O 1
ATOM 736 N N . ILE A 1 91 ? 10.746 -4.459 -9.352 1.00 86.00 91 ILE A N 1
ATOM 737 C CA . ILE A 1 91 ? 11.149 -3.534 -8.287 1.00 86.00 91 ILE A CA 1
ATOM 738 C C . ILE A 1 91 ? 9.988 -2.598 -7.953 1.00 86.00 91 ILE A C 1
ATOM 740 O O . ILE A 1 91 ? 9.688 -2.420 -6.780 1.00 86.00 91 ILE A O 1
ATOM 744 N N . LEU A 1 92 ? 9.322 -2.051 -8.973 1.00 85.56 92 LEU A N 1
ATOM 745 C CA . LEU A 1 92 ? 8.172 -1.158 -8.806 1.00 85.56 92 LEU A CA 1
ATOM 746 C C . LEU A 1 92 ? 6.996 -1.879 -8.140 1.00 85.56 92 LEU A C 1
ATOM 748 O O . LEU A 1 92 ? 6.466 -1.395 -7.148 1.00 85.56 92 LEU A O 1
ATOM 752 N N . GLN A 1 93 ? 6.684 -3.093 -8.600 1.00 88.56 93 GLN A N 1
ATOM 753 C CA . GLN A 1 93 ? 5.667 -3.941 -7.983 1.00 88.56 93 GLN A CA 1
ATOM 754 C C . GLN A 1 93 ? 5.992 -4.256 -6.525 1.00 88.56 93 GLN A C 1
ATOM 756 O O . GLN A 1 93 ? 5.127 -4.131 -5.669 1.00 88.56 93 GLN A O 1
ATOM 761 N N . TYR A 1 94 ? 7.236 -4.634 -6.224 1.00 88.38 94 TYR A N 1
ATOM 762 C CA . TYR A 1 94 ? 7.647 -4.917 -4.852 1.00 88.38 94 TYR A CA 1
ATOM 763 C C . TYR A 1 94 ? 7.538 -3.686 -3.943 1.00 88.38 94 TYR A C 1
ATOM 765 O O . TYR A 1 94 ? 7.101 -3.809 -2.798 1.00 88.38 94 TYR A O 1
ATOM 773 N N . ASP A 1 95 ? 7.945 -2.518 -4.439 1.00 87.44 95 ASP A N 1
ATOM 774 C CA . ASP A 1 95 ? 7.881 -1.254 -3.707 1.00 87.44 95 ASP A CA 1
ATOM 775 C C . ASP A 1 95 ? 6.427 -0.856 -3.419 1.00 87.44 95 ASP A C 1
ATOM 777 O O . ASP A 1 95 ? 6.060 -0.640 -2.263 1.00 87.44 95 ASP A O 1
ATOM 781 N N . SER A 1 96 ? 5.570 -0.911 -4.441 1.00 87.81 96 SER A N 1
ATOM 782 C CA . SER A 1 96 ? 4.128 -0.666 -4.343 1.00 87.81 96 SER A CA 1
ATOM 783 C C . SER A 1 96 ? 3.441 -1.642 -3.376 1.00 87.81 96 SER A C 1
ATOM 785 O O . SER A 1 96 ? 2.764 -1.231 -2.430 1.00 87.81 96 SER A O 1
ATOM 787 N N . ASP A 1 97 ? 3.711 -2.945 -3.508 1.00 90.69 97 ASP A N 1
ATOM 788 C CA . ASP A 1 97 ? 3.152 -3.985 -2.637 1.00 90.69 97 ASP A CA 1
ATOM 789 C C . ASP A 1 97 ? 3.606 -3.814 -1.179 1.00 90.69 97 ASP A C 1
ATOM 791 O O . ASP A 1 97 ? 2.843 -4.050 -0.237 1.00 90.69 97 ASP A O 1
ATOM 795 N N . ARG A 1 98 ? 4.864 -3.407 -0.961 1.00 89.38 98 ARG A N 1
ATOM 796 C CA . ARG A 1 98 ? 5.386 -3.083 0.371 1.00 89.38 98 ARG A CA 1
ATOM 797 C C . ARG A 1 98 ? 4.671 -1.868 0.951 1.00 89.38 98 ARG A C 1
ATOM 799 O O . ARG A 1 98 ? 4.228 -1.946 2.096 1.00 89.38 98 ARG A O 1
ATOM 806 N N . TYR A 1 99 ? 4.537 -0.792 0.181 1.00 86.62 99 TYR A N 1
ATOM 807 C CA . TYR A 1 99 ? 3.867 0.427 0.615 1.00 86.62 99 TYR A CA 1
ATOM 808 C C . TYR A 1 99 ? 2.414 0.149 1.022 1.00 86.62 99 TYR A C 1
ATOM 810 O O . TYR A 1 99 ? 2.002 0.508 2.127 1.00 86.62 99 TYR A O 1
ATOM 818 N N . LEU A 1 100 ? 1.651 -0.564 0.188 1.00 88.62 100 LEU A N 1
ATOM 819 C CA . LEU A 1 100 ? 0.265 -0.944 0.483 1.00 88.62 100 LEU A CA 1
ATOM 820 C C . LEU A 1 100 ? 0.164 -1.791 1.752 1.00 88.62 100 LEU A C 1
ATOM 822 O O . LEU A 1 100 ? -0.649 -1.511 2.634 1.00 88.62 100 LEU A O 1
ATOM 826 N N . ARG A 1 101 ? 1.024 -2.803 1.878 1.00 89.69 101 ARG A N 1
ATOM 827 C CA . ARG A 1 101 ? 1.048 -3.712 3.029 1.00 89.69 101 ARG A CA 1
ATOM 828 C C . ARG A 1 101 ? 1.373 -3.002 4.334 1.00 89.69 101 ARG A C 1
ATOM 830 O O . ARG A 1 101 ? 0.711 -3.261 5.338 1.00 89.69 101 ARG A O 1
ATOM 837 N N . ASP A 1 102 ? 2.373 -2.130 4.339 1.00 87.31 102 ASP A N 1
ATOM 838 C CA . ASP A 1 102 ? 2.792 -1.424 5.549 1.00 87.31 102 ASP A CA 1
ATOM 839 C C . ASP A 1 102 ? 1.725 -0.413 5.994 1.00 87.31 102 ASP A C 1
ATOM 841 O O . ASP A 1 102 ? 1.401 -0.349 7.182 1.00 87.31 102 ASP A O 1
ATOM 845 N N . ASN A 1 103 ? 1.114 0.317 5.056 1.00 86.06 103 ASN A N 1
ATOM 846 C CA . ASN A 1 103 ? 0.028 1.249 5.369 1.00 86.06 103 ASN A CA 1
ATOM 847 C C . ASN A 1 103 ? -1.241 0.524 5.832 1.00 86.06 103 ASN A C 1
ATOM 849 O O . ASN A 1 103 ? -1.834 0.919 6.834 1.00 86.06 103 ASN A O 1
ATOM 853 N N . PHE A 1 104 ? -1.621 -0.576 5.178 1.00 88.06 104 PHE A N 1
ATOM 854 C CA . PHE A 1 104 ? -2.776 -1.373 5.590 1.00 88.06 104 PHE A CA 1
ATOM 855 C C . PHE A 1 104 ? -2.594 -1.969 6.991 1.00 88.06 104 PHE A C 1
ATOM 857 O O . PHE A 1 104 ? -3.496 -1.884 7.820 1.00 88.06 104 PHE A O 1
ATOM 864 N N . ARG A 1 105 ? -1.407 -2.503 7.304 1.00 88.00 105 ARG A N 1
ATOM 865 C CA . ARG A 1 105 ? -1.087 -3.016 8.649 1.00 88.00 105 ARG A CA 1
ATOM 866 C C . ARG A 1 105 ? -1.204 -1.943 9.722 1.00 88.00 105 ARG A C 1
ATOM 868 O O . ARG A 1 105 ? -1.756 -2.203 10.787 1.00 88.00 105 ARG A O 1
ATOM 875 N N . ARG A 1 106 ? -0.701 -0.739 9.442 1.00 86.19 106 ARG A N 1
ATOM 876 C CA . ARG A 1 106 ? -0.841 0.407 10.351 1.00 86.19 106 ARG A CA 1
ATOM 877 C C . ARG A 1 106 ? -2.309 0.780 10.534 1.00 86.19 106 ARG A C 1
ATOM 879 O O . ARG A 1 106 ? -2.744 0.907 11.669 1.00 86.19 106 ARG A O 1
ATOM 886 N N . ALA A 1 107 ? -3.080 0.858 9.449 1.00 87.12 107 ALA A N 1
ATOM 887 C CA . ALA A 1 107 ? -4.513 1.140 9.498 1.00 87.12 107 ALA A CA 1
ATOM 888 C C . ALA A 1 107 ? -5.271 0.140 10.383 1.00 87.12 107 ALA A C 1
ATOM 890 O O . ALA A 1 107 ? -6.017 0.539 11.272 1.00 87.12 107 ALA A O 1
ATOM 891 N N . VAL A 1 108 ? -5.040 -1.160 10.180 1.00 87.75 108 VAL A N 1
ATOM 892 C CA . VAL A 1 108 ? -5.671 -2.223 10.975 1.00 87.75 108 VAL A CA 1
ATOM 893 C C . VAL A 1 108 ? -5.242 -2.145 12.441 1.00 87.75 108 VAL A C 1
ATOM 895 O O . VAL A 1 108 ? -6.089 -2.259 13.321 1.00 87.75 108 VAL A O 1
ATOM 898 N N . SER A 1 109 ? -3.955 -1.915 12.714 1.00 86.69 109 SER A N 1
ATOM 899 C CA . SER A 1 109 ? -3.428 -1.829 14.082 1.00 86.69 109 SER A CA 1
ATOM 900 C C . SER A 1 109 ? -3.958 -0.626 14.865 1.00 86.69 109 SER A C 1
ATOM 902 O O . SER A 1 109 ? -4.149 -0.738 16.074 1.00 86.69 109 SER A O 1
ATOM 904 N N . GLU A 1 110 ? -4.149 0.521 14.212 1.00 84.88 110 GLU A N 1
ATOM 905 C CA .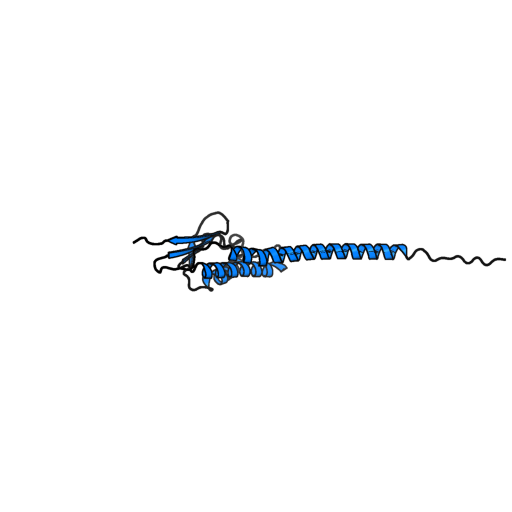 GLU A 1 110 ? -4.636 1.738 14.872 1.00 84.88 110 GLU A CA 1
ATOM 906 C C . GLU A 1 110 ? -6.155 1.738 15.043 1.00 84.88 110 GLU A C 1
ATOM 908 O O . GLU A 1 110 ? -6.670 2.110 16.097 1.00 84.88 110 GLU A O 1
ATOM 913 N N . VAL A 1 111 ? -6.886 1.311 14.010 1.00 86.12 111 VAL A N 1
ATOM 914 C CA . VAL A 1 111 ? -8.353 1.349 14.014 1.00 86.12 111 VAL A CA 1
ATOM 915 C C . VAL A 1 111 ? -8.937 0.206 14.841 1.00 86.12 111 VAL A C 1
ATOM 917 O O . VAL A 1 111 ? -9.970 0.413 15.476 1.00 86.12 111 VAL A O 1
ATOM 920 N N . ASP A 1 112 ? -8.278 -0.957 14.865 1.00 86.69 112 ASP A N 1
ATOM 921 C CA . ASP A 1 112 ? -8.792 -2.207 15.443 1.00 86.69 112 ASP A CA 1
ATOM 922 C C . ASP A 1 112 ? -10.194 -2.571 14.894 1.00 86.69 112 ASP A C 1
ATOM 924 O O . ASP A 1 112 ? -11.174 -2.620 15.644 1.00 86.69 112 ASP A O 1
ATOM 928 N N . PRO A 1 113 ? -10.343 -2.728 13.559 1.00 87.50 113 PRO A N 1
ATOM 929 C CA . PRO A 1 113 ? -11.641 -2.954 12.937 1.00 87.50 113 PRO A CA 1
ATOM 930 C C . PRO A 1 113 ? -12.138 -4.391 13.134 1.00 87.50 113 PRO A C 1
ATOM 932 O O . PRO A 1 113 ? -11.375 -5.353 13.067 1.00 87.50 113 PRO A O 1
ATOM 935 N N . GLU A 1 114 ? -13.454 -4.545 13.261 1.00 86.56 114 GLU A N 1
ATOM 936 C CA . GLU A 1 114 ? -14.132 -5.850 13.265 1.00 86.56 114 GLU A CA 1
ATOM 937 C C . GLU A 1 114 ? -14.421 -6.354 11.848 1.00 86.56 114 GLU A C 1
ATOM 939 O O . GLU A 1 114 ? -14.606 -7.550 11.626 1.00 86.56 114 GLU A O 1
ATOM 944 N N . LEU A 1 115 ? -14.465 -5.435 10.884 1.00 85.75 115 LEU A N 1
ATOM 945 C CA . LEU A 1 115 ? -14.713 -5.720 9.480 1.00 85.75 115 LEU A CA 1
ATOM 946 C C . LEU A 1 115 ? -13.885 -4.779 8.612 1.00 85.75 115 LEU A C 1
ATOM 948 O O . LEU A 1 115 ? -13.896 -3.562 8.805 1.00 85.75 115 LEU A O 1
ATOM 952 N N . VAL A 1 116 ? -13.218 -5.343 7.611 1.00 88.31 116 VAL A N 1
ATOM 953 C CA . VAL A 1 116 ? -12.628 -4.576 6.514 1.00 88.31 116 VAL A CA 1
ATOM 954 C C . VAL A 1 116 ? -13.526 -4.726 5.293 1.00 88.31 116 VAL A C 1
ATOM 956 O O . VAL A 1 116 ? -13.859 -5.846 4.908 1.00 88.31 116 VAL A O 1
ATOM 959 N N . VAL A 1 117 ? -13.906 -3.621 4.659 1.00 86.56 117 VAL A N 1
ATOM 960 C CA . VAL A 1 117 ? -14.648 -3.642 3.392 1.00 86.56 117 VAL A CA 1
ATOM 961 C C . VAL A 1 117 ? -13.814 -2.972 2.314 1.00 86.56 117 VAL A C 1
ATOM 963 O O . VAL A 1 117 ? -13.422 -1.819 2.459 1.00 86.56 117 VAL A O 1
ATOM 966 N N . ILE A 1 118 ? -13.554 -3.687 1.226 1.00 84.94 118 ILE A N 1
ATOM 967 C CA . ILE A 1 118 ? -12.800 -3.187 0.078 1.00 84.94 118 ILE A CA 1
ATOM 968 C C . ILE A 1 118 ? -13.801 -2.745 -0.984 1.00 84.94 118 ILE A C 1
ATOM 970 O O . ILE A 1 118 ? -14.632 -3.546 -1.401 1.00 84.94 118 ILE A O 1
ATOM 974 N N . LEU A 1 119 ? -13.775 -1.466 -1.352 1.00 78.38 119 LEU A N 1
ATOM 975 C CA . LEU A 1 119 ? -14.875 -0.815 -2.065 1.00 78.38 119 LEU A CA 1
ATOM 976 C C . LEU A 1 119 ? -14.761 -0.848 -3.594 1.00 78.38 119 LEU A C 1
ATOM 978 O O . LEU A 1 119 ? -15.797 -0.930 -4.250 1.00 78.38 119 LEU A O 1
ATOM 982 N N . ASP A 1 120 ? -13.554 -0.743 -4.158 1.00 70.62 120 ASP A N 1
ATOM 983 C CA . ASP A 1 120 ? -13.347 -0.796 -5.614 1.00 70.62 120 ASP A CA 1
ATOM 984 C C . ASP A 1 120 ? -11.869 -1.014 -5.997 1.00 70.62 120 ASP A C 1
ATOM 986 O O . ASP A 1 120 ? -10.998 -0.976 -5.126 1.00 70.62 120 ASP A O 1
ATOM 990 N N . ASP A 1 121 ? -11.620 -1.232 -7.296 1.00 68.94 121 ASP A N 1
ATOM 991 C CA . ASP A 1 121 ? -10.322 -1.184 -7.996 1.00 68.94 121 ASP A CA 1
ATOM 992 C C . ASP A 1 121 ? -9.175 -1.949 -7.314 1.00 68.94 121 ASP A C 1
ATOM 994 O O . ASP A 1 121 ? -8.159 -1.420 -6.859 1.00 68.94 121 ASP A O 1
ATOM 998 N N . LEU A 1 122 ? -9.330 -3.275 -7.288 1.00 75.56 122 LEU A N 1
ATOM 999 C CA . LEU A 1 122 ? -8.320 -4.171 -6.723 1.00 75.56 122 LEU A CA 1
ATOM 1000 C C . LEU A 1 122 ? -7.043 -4.237 -7.573 1.00 75.56 122 LEU A C 1
ATOM 1002 O O . LEU A 1 122 ? -5.956 -4.431 -7.028 1.00 75.56 122 LEU A O 1
ATOM 1006 N N . LEU A 1 123 ? -7.180 -4.131 -8.901 1.00 76.62 123 LEU A N 1
ATOM 1007 C CA . LEU A 1 123 ? -6.119 -4.402 -9.873 1.00 76.62 123 LEU A CA 1
ATOM 1008 C C . LEU A 1 123 ? -6.112 -3.353 -10.995 1.00 76.62 123 LEU A C 1
ATOM 1010 O O . LEU A 1 123 ? -7.101 -3.219 -11.709 1.00 76.62 123 LEU A O 1
ATOM 1014 N N . ASP A 1 124 ? -4.955 -2.738 -11.243 1.00 68.00 124 ASP A N 1
ATOM 1015 C CA . ASP A 1 124 ? -4.759 -1.684 -12.262 1.00 68.00 124 ASP A CA 1
ATOM 1016 C C . ASP A 1 124 ? -5.024 -2.151 -13.706 1.00 68.00 124 ASP A C 1
ATOM 1018 O O . ASP A 1 124 ? -5.517 -1.421 -14.564 1.00 68.00 124 ASP A O 1
ATOM 1022 N N . ARG A 1 125 ? -4.704 -3.416 -14.010 1.00 69.50 125 ARG A N 1
ATOM 1023 C CA . ARG A 1 125 ? -4.664 -3.930 -15.397 1.00 69.50 125 ARG A CA 1
ATOM 1024 C C . ARG A 1 125 ? -5.464 -5.199 -15.629 1.00 69.50 125 ARG A C 1
ATOM 1026 O O . ARG A 1 125 ? -5.215 -5.903 -16.604 1.00 69.50 125 ARG A O 1
ATOM 1033 N N . GLY A 1 126 ? -6.441 -5.494 -14.774 1.00 64.50 126 GLY A N 1
ATOM 1034 C CA . GLY A 1 126 ? -7.211 -6.741 -14.859 1.00 64.50 126 GLY A CA 1
ATOM 1035 C C . GLY A 1 126 ? -7.865 -6.997 -16.228 1.00 64.50 126 GLY A C 1
ATOM 1036 O O . GLY A 1 126 ? -8.037 -8.146 -16.610 1.00 64.50 126 GLY A O 1
ATOM 1037 N N . SER A 1 127 ? -8.183 -5.946 -16.992 1.00 72.50 127 SER A N 1
ATOM 1038 C CA . SER A 1 127 ? -8.830 -6.036 -18.310 1.00 72.50 127 SER A CA 1
ATOM 1039 C C . SER A 1 127 ? -7.887 -6.319 -19.487 1.00 72.50 127 SER A C 1
ATOM 1041 O O . SER A 1 127 ? -8.354 -6.743 -20.543 1.00 72.50 127 SER A O 1
ATOM 1043 N N . ILE A 1 128 ? -6.583 -6.068 -19.329 1.00 77.00 128 ILE A N 1
ATOM 1044 C CA . ILE A 1 128 ? -5.562 -6.217 -20.384 1.00 77.00 128 ILE A CA 1
ATOM 1045 C C . ILE A 1 128 ? -4.454 -7.211 -20.009 1.00 77.00 128 ILE A C 1
ATOM 1047 O O . ILE A 1 128 ? -3.564 -7.466 -20.819 1.00 77.00 128 ILE A O 1
ATOM 1051 N N . ALA A 1 129 ? -4.490 -7.742 -18.786 1.00 75.81 129 ALA A N 1
ATOM 1052 C CA . ALA A 1 129 ? -3.552 -8.736 -18.293 1.00 75.81 129 ALA A CA 1
ATOM 1053 C C . ALA A 1 129 ? -3.764 -10.087 -18.986 1.00 75.81 129 ALA A C 1
ATOM 1055 O O . ALA A 1 129 ? -4.890 -10.511 -19.245 1.00 75.81 129 ALA A O 1
ATOM 1056 N N . THR A 1 130 ? -2.668 -10.793 -19.244 1.00 80.94 130 THR A N 1
ATOM 1057 C CA . THR A 1 130 ? -2.721 -12.223 -19.559 1.00 80.94 130 THR A CA 1
ATOM 1058 C C . THR A 1 130 ? -3.218 -13.014 -18.348 1.00 80.94 130 THR A C 1
ATOM 1060 O O . THR A 1 130 ? -3.067 -12.572 -17.208 1.00 80.94 130 THR A O 1
ATOM 1063 N N . ASP A 1 131 ? -3.739 -14.225 -18.566 1.00 82.69 131 ASP A N 1
ATOM 1064 C CA . ASP A 1 131 ? -4.216 -15.094 -17.477 1.00 82.69 131 ASP A CA 1
ATOM 1065 C C . ASP A 1 131 ? -3.168 -15.276 -16.369 1.00 82.69 131 ASP A C 1
ATOM 1067 O O . ASP A 1 131 ? -3.490 -15.266 -15.182 1.00 82.69 131 ASP A O 1
ATOM 1071 N N . LYS A 1 132 ? -1.891 -15.396 -16.752 1.00 81.69 132 LYS A N 1
ATOM 1072 C CA . LYS A 1 132 ? -0.779 -15.518 -15.806 1.00 81.69 132 LYS A CA 1
ATOM 1073 C C . LYS A 1 132 ? -0.606 -14.248 -14.971 1.00 81.69 132 LYS A C 1
ATOM 1075 O O . LYS A 1 132 ? -0.547 -14.332 -13.751 1.00 81.69 132 LYS A O 1
ATOM 1080 N N . GLU A 1 133 ? -0.534 -13.086 -15.615 1.00 80.12 133 GLU A N 1
ATOM 1081 C CA . GLU A 1 133 ? -0.360 -11.798 -14.928 1.00 80.12 133 GLU A CA 1
ATOM 1082 C C . GLU A 1 133 ? -1.545 -11.483 -14.015 1.00 80.12 133 GLU A C 1
ATOM 1084 O O . GLU A 1 133 ? -1.364 -10.942 -12.927 1.00 80.12 133 GLU A O 1
ATOM 1089 N N . PHE A 1 134 ? -2.754 -11.859 -14.432 1.00 81.88 134 PHE A N 1
ATOM 1090 C CA . PHE A 1 134 ? -3.950 -11.731 -13.616 1.00 81.88 134 PHE A CA 1
ATOM 1091 C C . PHE A 1 134 ? -3.856 -12.592 -12.351 1.00 81.88 134 PHE A C 1
ATOM 1093 O O . PHE A 1 134 ? -4.041 -12.083 -11.247 1.00 81.88 134 PHE A O 1
ATOM 1100 N N . VAL A 1 135 ? -3.501 -13.874 -12.493 1.00 85.31 135 VAL A N 1
ATOM 1101 C CA . VAL A 1 135 ? -3.312 -14.791 -11.356 1.00 85.31 135 VAL A CA 1
ATOM 1102 C C . VAL A 1 135 ? -2.223 -14.290 -10.408 1.00 85.31 135 VAL A C 1
ATOM 1104 O O . VAL A 1 135 ? -2.430 -14.296 -9.193 1.00 85.31 135 VAL A O 1
ATOM 1107 N N . ASP A 1 136 ? -1.098 -13.816 -10.943 1.00 84.56 136 ASP A N 1
ATOM 1108 C CA . ASP A 1 136 ? 0.016 -13.297 -10.148 1.00 84.56 136 ASP A CA 1
ATOM 1109 C C . ASP A 1 136 ? -0.401 -12.028 -9.375 1.00 84.56 136 ASP A C 1
ATOM 1111 O O . ASP A 1 136 ? -0.128 -11.907 -8.178 1.00 84.56 136 ASP A O 1
ATOM 1115 N N . SER A 1 137 ? -1.134 -11.102 -10.001 1.00 82.25 137 SER A N 1
ATOM 1116 C CA . SER A 1 137 ? -1.676 -9.919 -9.315 1.00 82.25 137 SER A CA 1
ATOM 1117 C C . SER A 1 137 ? -2.722 -10.274 -8.256 1.00 82.25 137 SER A C 1
ATOM 1119 O O . SER A 1 137 ? -2.684 -9.721 -7.156 1.00 82.25 137 SER A O 1
ATOM 1121 N N . CYS A 1 138 ? -3.604 -11.245 -8.515 1.00 84.50 138 CYS A N 1
ATOM 1122 C CA . CYS A 1 138 ? -4.529 -11.755 -7.502 1.00 84.50 138 CYS A CA 1
ATOM 1123 C C . CYS A 1 138 ? -3.790 -12.385 -6.314 1.00 84.50 138 CYS A C 1
ATOM 1125 O O . CYS A 1 138 ? -4.194 -12.192 -5.169 1.00 84.50 138 CYS A O 1
ATOM 1127 N N . ALA A 1 139 ? -2.713 -13.136 -6.554 1.00 86.62 139 ALA A N 1
ATOM 1128 C CA . ALA A 1 139 ? -1.929 -13.748 -5.486 1.00 86.62 139 ALA A CA 1
ATOM 1129 C C . ALA A 1 139 ? -1.306 -12.687 -4.565 1.00 86.62 139 ALA A C 1
ATOM 1131 O O . ALA A 1 139 ? -1.428 -12.797 -3.343 1.00 86.62 139 ALA A O 1
ATOM 1132 N N . ARG A 1 140 ? -0.729 -11.627 -5.144 1.00 88.25 140 ARG A N 1
ATOM 1133 C CA . ARG A 1 140 ? -0.137 -10.507 -4.391 1.00 88.25 140 ARG A CA 1
ATOM 1134 C C . ARG A 1 140 ? -1.184 -9.728 -3.607 1.00 88.25 140 ARG A C 1
ATOM 1136 O O . ARG A 1 140 ? -1.000 -9.496 -2.416 1.00 88.25 140 ARG A O 1
ATOM 1143 N N . PHE A 1 141 ? -2.334 -9.439 -4.214 1.00 87.25 141 PHE A N 1
ATOM 1144 C CA . PHE A 1 141 ? -3.465 -8.839 -3.504 1.00 87.25 141 PHE A CA 1
ATOM 1145 C C . PHE A 1 141 ? -3.856 -9.649 -2.256 1.00 87.25 141 PHE A C 1
ATOM 1147 O O . PHE A 1 141 ? -3.985 -9.102 -1.158 1.00 87.25 141 PHE A O 1
ATOM 1154 N N . ARG A 1 142 ? -3.990 -10.975 -2.395 1.00 85.38 142 ARG A N 1
ATOM 1155 C CA . ARG A 1 142 ? -4.325 -11.854 -1.264 1.00 85.38 142 ARG A CA 1
ATOM 1156 C C . ARG A 1 142 ? -3.243 -11.834 -0.185 1.00 85.38 142 ARG A C 1
ATOM 1158 O O . ARG A 1 142 ? -3.578 -11.813 0.996 1.00 85.38 142 ARG A O 1
ATOM 1165 N N . GLU A 1 143 ? -1.971 -11.821 -0.568 1.00 87.50 143 GLU A N 1
ATOM 1166 C CA . GLU A 1 143 ? -0.850 -11.739 0.374 1.00 87.50 143 GLU A CA 1
ATOM 1167 C C . GLU A 1 143 ? -0.882 -10.444 1.202 1.00 87.50 143 GLU A C 1
ATOM 1169 O O . GLU A 1 143 ? -0.692 -10.479 2.423 1.00 87.50 143 GLU A O 1
ATOM 1174 N N . ILE A 1 144 ? -1.164 -9.315 0.549 1.00 85.94 144 ILE A N 1
ATOM 1175 C CA . ILE A 1 144 ? -1.202 -7.993 1.178 1.00 85.94 144 ILE A CA 1
ATOM 1176 C C . ILE A 1 144 ? -2.391 -7.890 2.142 1.00 85.94 144 ILE A C 1
ATOM 1178 O O . ILE A 1 144 ? -2.198 -7.565 3.317 1.00 85.94 144 ILE A O 1
ATOM 1182 N N . PHE A 1 145 ? -3.605 -8.199 1.674 1.00 84.25 145 PHE A N 1
ATOM 1183 C CA . PHE A 1 145 ? -4.835 -7.857 2.399 1.00 84.25 145 PHE A CA 1
ATOM 1184 C C . PHE A 1 145 ? -5.479 -9.023 3.158 1.00 84.25 145 PHE A C 1
ATOM 1186 O O . PHE A 1 145 ? -6.061 -8.793 4.215 1.00 84.25 145 PHE A O 1
ATOM 1193 N N . LEU A 1 146 ? -5.369 -10.267 2.673 1.00 80.94 146 LEU A N 1
ATOM 1194 C CA . LEU A 1 146 ? -6.130 -11.406 3.219 1.00 80.94 146 LEU A CA 1
ATOM 1195 C C . LEU A 1 146 ? -5.310 -12.341 4.115 1.00 80.94 146 LEU A C 1
ATOM 1197 O O . LEU A 1 146 ? -5.858 -12.945 5.028 1.00 80.94 146 LEU A O 1
ATOM 1201 N N . THR A 1 147 ? -4.009 -12.489 3.866 1.00 72.19 147 THR A N 1
ATOM 1202 C CA . THR A 1 147 ? -3.170 -13.444 4.618 1.00 72.19 147 THR A CA 1
ATOM 1203 C C . THR A 1 147 ? -2.614 -12.848 5.912 1.00 72.19 147 THR A C 1
ATOM 1205 O O . THR A 1 147 ? -2.235 -13.574 6.827 1.00 72.19 147 THR A O 1
ATOM 1208 N N . SER A 1 148 ? -2.540 -11.519 6.002 1.00 62.78 148 SER A N 1
ATOM 1209 C CA . SER A 1 148 ? -1.802 -10.848 7.075 1.00 62.78 148 SER A CA 1
ATOM 1210 C C . SER A 1 148 ? -2.604 -10.629 8.369 1.00 62.78 148 SER A C 1
ATOM 1212 O O . SER A 1 148 ? -1.998 -10.240 9.365 1.00 62.78 148 SER A O 1
ATOM 1214 N N . HIS A 1 149 ? -3.928 -10.852 8.390 1.00 65.94 149 HIS A N 1
ATOM 1215 C CA . HIS A 1 149 ? -4.781 -10.463 9.525 1.00 65.94 149 HIS A CA 1
ATOM 1216 C C . HIS A 1 149 ? -5.960 -11.421 9.747 1.00 65.94 149 HIS A C 1
ATOM 1218 O O . HIS A 1 149 ? -6.545 -11.929 8.797 1.00 65.94 149 HIS A O 1
ATOM 1224 N N . ASN A 1 150 ? -6.355 -11.608 11.011 1.00 67.69 150 ASN A N 1
ATOM 1225 C CA . ASN A 1 150 ? -7.532 -12.396 11.410 1.00 67.69 150 ASN A CA 1
ATOM 1226 C C . ASN A 1 150 ? -8.829 -11.559 11.422 1.00 67.69 150 ASN A C 1
ATOM 1228 O O . ASN A 1 150 ? -9.703 -11.790 12.254 1.00 67.69 150 ASN A O 1
ATOM 1232 N N . VAL A 1 151 ? -8.941 -10.562 10.540 1.00 73.69 151 VAL A N 1
ATOM 1233 C CA . VAL A 1 151 ? -10.136 -9.711 10.432 1.00 73.69 151 VAL A CA 1
ATOM 1234 C C . VAL A 1 151 ? -10.932 -10.146 9.199 1.00 73.69 151 VAL A C 1
ATOM 1236 O O . VAL A 1 151 ? -10.334 -10.302 8.132 1.00 73.69 151 VAL A O 1
ATOM 1239 N N . PRO A 1 152 ? -12.256 -10.357 9.303 1.00 76.06 152 PRO A N 1
ATOM 1240 C CA . PRO A 1 152 ? -13.103 -10.602 8.142 1.00 76.06 152 PRO A CA 1
ATOM 1241 C C . PRO A 1 152 ? -12.965 -9.488 7.095 1.00 76.06 152 PRO A C 1
ATOM 1243 O O . PRO A 1 152 ? -13.043 -8.304 7.424 1.00 76.06 152 PRO A O 1
ATOM 1246 N N . VAL A 1 153 ? -12.785 -9.874 5.828 1.00 73.88 153 VAL A N 1
ATOM 1247 C CA . VAL A 1 153 ? -12.690 -8.949 4.689 1.00 73.88 153 VAL A CA 1
ATOM 1248 C C . VAL A 1 153 ? -13.862 -9.191 3.743 1.00 73.88 153 VAL A C 1
ATOM 1250 O O . VAL A 1 153 ? -14.093 -10.325 3.321 1.00 73.88 153 VAL A O 1
ATOM 1253 N N . PHE A 1 154 ? -14.588 -8.131 3.393 1.00 75.38 154 PHE A N 1
ATOM 1254 C CA . PHE A 1 154 ? -15.670 -8.152 2.412 1.00 75.38 154 PHE A CA 1
ATOM 1255 C C . PHE A 1 154 ? -15.302 -7.306 1.191 1.00 75.38 154 PHE A C 1
ATOM 1257 O O . PHE A 1 154 ? -14.849 -6.176 1.330 1.00 75.38 154 PHE A O 1
ATOM 1264 N N . GLU A 1 155 ? -15.503 -7.836 -0.011 1.00 64.75 155 GLU A N 1
ATOM 1265 C CA . GLU A 1 155 ? -15.273 -7.115 -1.266 1.00 64.75 155 GLU A CA 1
ATOM 1266 C C . GLU A 1 155 ? -16.612 -6.602 -1.804 1.00 64.75 155 GLU A C 1
ATOM 1268 O O . GLU A 1 155 ? -17.526 -7.381 -2.087 1.00 64.75 155 GLU A O 1
ATOM 1273 N N . MET A 1 156 ? -16.734 -5.287 -1.953 1.00 56.09 156 MET A N 1
ATOM 1274 C CA . MET A 1 156 ? -17.856 -4.648 -2.618 1.00 56.09 156 MET A CA 1
ATOM 1275 C C . MET A 1 156 ? -17.476 -4.419 -4.080 1.00 56.09 156 MET A C 1
ATOM 1277 O O . MET A 1 156 ? -16.456 -3.817 -4.386 1.00 56.09 156 MET A O 1
ATOM 1281 N N . ARG A 1 157 ? -18.289 -4.934 -5.004 1.00 49.88 157 ARG A N 1
ATOM 1282 C CA . ARG A 1 157 ? -18.077 -4.718 -6.438 1.00 49.88 157 ARG A CA 1
ATOM 1283 C C . ARG A 1 157 ? -18.761 -3.429 -6.857 1.00 49.88 157 ARG A C 1
ATOM 1285 O O . ARG A 1 157 ? -19.987 -3.402 -6.972 1.00 49.88 157 ARG A O 1
ATOM 1292 N N . SER A 1 158 ? -17.981 -2.385 -7.091 1.00 42.91 158 SER A N 1
ATOM 1293 C CA . SER A 1 158 ? -18.454 -1.147 -7.697 1.00 42.91 158 SER A CA 1
ATOM 1294 C C . SER A 1 158 ? -18.110 -1.110 -9.194 1.00 42.91 158 SER A C 1
ATOM 1296 O O . SER A 1 158 ? -17.275 -1.853 -9.703 1.00 42.91 158 SER A O 1
ATOM 1298 N N . LYS A 1 159 ? -18.860 -0.294 -9.935 1.00 45.94 159 LYS A N 1
ATOM 1299 C CA . LYS A 1 159 ? -18.473 0.206 -11.251 1.00 45.94 159 LYS A CA 1
ATOM 1300 C C . LYS A 1 159 ? -18.216 1.703 -11.053 1.00 45.94 159 LYS A C 1
ATOM 1302 O O . LYS A 1 159 ? -19.191 2.445 -10.966 1.00 45.94 159 LYS A O 1
ATOM 1307 N N . VAL A 1 160 ? -16.940 2.104 -11.124 1.00 44.03 160 VAL A N 1
ATOM 1308 C CA . VAL A 1 160 ? -16.430 3.464 -11.421 1.00 44.03 160 VAL A CA 1
ATOM 1309 C C . VAL A 1 160 ? -16.289 4.419 -10.214 1.00 44.03 160 VAL A C 1
ATOM 1311 O O . VAL A 1 160 ? -17.259 5.061 -9.821 1.00 44.03 160 VAL A O 1
ATOM 1314 N N . THR A 1 161 ? -15.061 4.648 -9.715 1.00 44.19 161 THR A N 1
ATOM 1315 C CA . THR A 1 161 ? -14.191 5.857 -9.895 1.00 44.19 161 THR A CA 1
ATOM 1316 C C . THR A 1 161 ? -13.182 5.994 -8.737 1.00 44.19 161 THR A C 1
ATOM 1318 O O . THR A 1 161 ? -13.577 6.082 -7.577 1.00 44.19 161 THR A O 1
ATOM 1321 N N . SER A 1 162 ? -11.896 6.122 -9.082 1.00 47.50 162 SER A N 1
ATOM 1322 C CA . SER A 1 162 ? -10.724 6.226 -8.202 1.00 47.50 162 SER A CA 1
ATOM 1323 C C . SER A 1 162 ? -10.690 7.422 -7.244 1.00 47.50 162 SER A C 1
ATOM 1325 O O . SER A 1 162 ? -10.802 8.579 -7.658 1.00 47.50 162 SER A O 1
ATOM 1327 N N . THR A 1 163 ? -10.417 7.130 -5.969 1.00 39.53 163 THR A N 1
ATOM 1328 C CA . THR A 1 163 ? -9.533 7.869 -5.044 1.00 39.53 163 THR A CA 1
ATOM 1329 C C . THR A 1 163 ? -9.305 6.961 -3.826 1.00 39.53 163 THR A C 1
ATOM 1331 O O . THR A 1 163 ? -10.266 6.586 -3.146 1.00 39.53 163 THR A O 1
ATOM 1334 N N . THR A 1 164 ? -8.051 6.619 -3.517 1.00 41.97 164 THR A N 1
ATOM 1335 C CA . THR A 1 164 ? -7.698 5.857 -2.308 1.00 41.97 164 THR A CA 1
ATOM 1336 C C . THR A 1 164 ? -7.963 6.714 -1.068 1.00 41.97 164 THR A C 1
ATOM 1338 O O . THR A 1 164 ? -7.222 7.647 -0.758 1.00 41.97 164 THR A O 1
ATOM 1341 N N . GLN A 1 165 ? -9.053 6.423 -0.361 1.00 44.12 165 GLN A N 1
ATOM 1342 C CA . GLN A 1 165 ? -9.389 7.012 0.933 1.00 44.12 165 GLN A CA 1
ATOM 1343 C C . GLN A 1 165 ? -9.663 5.885 1.923 1.00 44.12 165 GLN A C 1
ATOM 1345 O O . GLN A 1 165 ? -10.405 4.949 1.622 1.00 44.12 165 GLN A O 1
ATOM 1350 N N . PHE A 1 166 ? -9.064 5.987 3.107 1.00 43.47 166 PHE A N 1
ATOM 1351 C CA . PHE A 1 166 ? -9.400 5.135 4.240 1.00 43.47 166 PHE A CA 1
ATOM 1352 C C . PHE A 1 166 ? -10.492 5.839 5.030 1.00 43.47 166 PHE A C 1
ATOM 1354 O O . PHE A 1 166 ? -10.256 6.913 5.585 1.00 43.47 166 PHE A O 1
ATOM 1361 N N . LEU A 1 167 ? -11.687 5.257 5.060 1.00 47.03 167 LEU A N 1
ATOM 1362 C CA . LEU A 1 167 ? -12.808 5.825 5.795 1.00 47.03 167 LEU A CA 1
ATOM 1363 C C . LEU A 1 167 ? -13.187 4.884 6.938 1.00 47.03 167 LEU A C 1
ATOM 1365 O O . LEU A 1 167 ? -13.446 3.700 6.726 1.00 47.03 167 LEU A O 1
ATOM 1369 N N . VAL A 1 168 ? -13.165 5.412 8.160 1.00 46.06 168 VAL A N 1
ATOM 1370 C CA . VAL A 1 168 ? -13.482 4.661 9.377 1.00 46.06 168 VAL A CA 1
ATOM 1371 C C . VAL A 1 168 ? -14.876 5.059 9.829 1.00 46.06 168 VAL A C 1
ATOM 1373 O O . VAL A 1 168 ? -15.127 6.227 10.122 1.00 46.06 168 VAL A O 1
ATOM 1376 N N . PHE A 1 169 ? -15.778 4.086 9.906 1.00 45.44 169 PHE A N 1
ATOM 1377 C CA . PHE A 1 169 ? -17.079 4.268 10.539 1.00 45.44 169 PHE A CA 1
ATOM 1378 C C . PHE A 1 169 ? -17.043 3.662 11.943 1.00 45.44 169 PHE A C 1
ATOM 1380 O O . PHE A 1 169 ? -16.662 2.502 12.110 1.00 45.44 169 PHE A O 1
ATOM 1387 N N . SER A 1 170 ? -17.448 4.455 12.936 1.00 36.38 170 SER A N 1
ATOM 1388 C CA . SER A 1 170 ? -17.708 4.002 14.303 1.00 36.38 170 SER A CA 1
ATOM 1389 C C . SER A 1 170 ? -19.191 4.212 14.603 1.00 36.38 170 SER A C 1
ATOM 1391 O O . SER A 1 170 ? -19.710 5.322 14.458 1.00 36.38 170 SER A O 1
ATOM 1393 N N . TYR A 1 171 ? -19.886 3.132 14.959 1.00 41.28 171 TYR A N 1
ATOM 1394 C CA . TYR A 1 171 ? -21.270 3.169 15.424 1.00 41.28 171 TYR A CA 1
ATOM 1395 C C . TYR A 1 171 ? -21.294 2.789 16.904 1.00 41.28 171 TYR A C 1
ATOM 1397 O O . TYR A 1 171 ? -20.859 1.698 17.271 1.00 41.28 171 TYR A O 1
ATOM 1405 N N . SER A 1 172 ? -21.803 3.691 17.743 1.00 42.53 172 SER A N 1
ATOM 1406 C CA . SER A 1 172 ? -22.069 3.430 19.158 1.00 42.53 172 SER A CA 1
ATOM 1407 C C . SER A 1 172 ? -23.577 3.307 19.337 1.00 42.53 172 SER A C 1
ATOM 1409 O O . SER A 1 172 ? -24.303 4.287 19.149 1.00 42.53 172 SER A O 1
ATOM 1411 N N . GLY A 1 173 ? -24.047 2.113 19.694 1.00 40.41 173 GLY A N 1
ATOM 1412 C CA . GLY A 1 173 ? -25.435 1.894 20.081 1.00 40.41 173 GLY A CA 1
ATOM 1413 C C . GLY A 1 173 ? -25.757 2.725 21.321 1.00 40.41 173 GLY A C 1
ATOM 1414 O O . GLY A 1 173 ? -25.121 2.578 22.359 1.00 40.41 173 GLY A O 1
ATOM 1415 N N . GLY A 1 174 ? -26.704 3.654 21.207 1.00 40.03 174 GLY A N 1
ATOM 1416 C CA . GLY A 1 174 ? -27.254 4.337 22.373 1.00 40.03 174 GLY A CA 1
ATOM 1417 C C . GLY A 1 174 ? -28.256 3.418 23.063 1.00 40.03 174 GLY A C 1
ATOM 1418 O O . GLY A 1 174 ? -29.295 3.117 22.472 1.00 40.03 174 GLY A O 1
ATOM 1419 N N . GLN A 1 175 ? -27.944 2.986 24.286 1.00 37.09 175 GLN A N 1
ATOM 1420 C CA . GLN A 1 175 ? -28.954 2.582 25.267 1.00 37.09 175 GLN A CA 1
ATOM 1421 C C . GLN A 1 175 ? -29.182 3.710 26.267 1.00 37.09 175 GLN A C 1
ATOM 1423 O O . GLN A 1 175 ? -28.181 4.339 26.678 1.00 37.09 175 GLN A O 1
#

pLDDT: mean 73.95, std 16.07, range [36.38, 94.69]

InterPro domains:
  IPR029052 Metallo-dependent phosphatase-like [SSF56300] (66-143)
  IPR033308 PGAP5/Cdc1/Ted1 [PTHR13315] (29-149)